Protein AF-A0A3N4NCF5-F1 (afdb_monomer)

Mean predicted aligned error: 10.93 Å

Nearest PDB structures (foldseek):
  7y5d-assembly1_3  TM=3.704E-01  e=8.325E+00  Mycolicibacterium smegmatis
  5y5z-assembly1_Y  TM=4.079E-01  e=6.470E+00  Thermus thermophilus HB8

Secondary structure (DSSP, 8-state):
-HHHHHHHHHHHHHHHHHHHHHHHHHHHHHHHHHHHHS-----HHHHHHHHHHHHHHHHHHHHHHHHHHHTT----

Sequence (76 aa):
MKLFICSLFLMVVSMLSGITIAELSYFILLIIKYLAYEEVDFRWSEVLRGLRIGCGGGGILGFGIVLFRLLGIKGF

Organism: NCBI:txid1869313

Solvent-accessible surface area (backbone atoms only — not comparable to full-atom values): 4306 Å² total; per-residue (Å²): 111,75,72,58,54,52,50,54,50,50,40,52,53,49,42,50,50,36,50,53,51,39,53,51,51,49,52,52,51,50,53,53,40,34,76,72,65,75,54,83,80,86,55,67,69,55,56,54,48,41,51,52,52,33,50,50,54,36,47,53,53,43,50,47,56,53,48,42,56,74,70,64,60,89,78,129

Radius of gyration: 17.14 Å; Cα contacts (8 Å, |Δi|>4): 30; chains: 1; bounding box: 43×18×44 Å

Foldseek 3Di:
DVVVVVLVVVLVVQLVVQLVVLVVVVVVVQVVCCVVPVDRDPDPVSSVVSNVVSCVVSVVVSVVVVVCVVVVPPDD

Structure (mmCIF, N/CA/C/O backbone):
data_AF-A0A3N4NCF5-F1
#
_entry.id   AF-A0A3N4NCF5-F1
#
loop_
_atom_site.group_PDB
_atom_site.id
_atom_site.type_symbol
_atom_site.label_atom_id
_atom_site.label_alt_id
_atom_site.label_comp_id
_atom_site.label_asym_id
_atom_site.label_entity_id
_atom_site.label_seq_id
_atom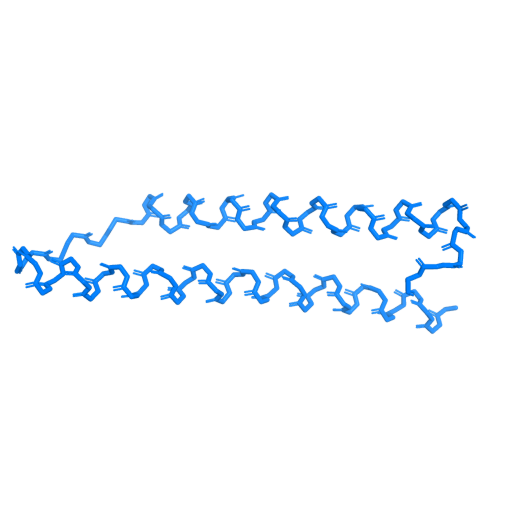_site.pdbx_PDB_ins_code
_atom_site.Cartn_x
_atom_site.Cartn_y
_atom_site.Cartn_z
_atom_site.occupancy
_atom_site.B_iso_or_equiv
_atom_site.auth_seq_id
_atom_site.auth_comp_id
_atom_site.auth_asym_id
_atom_site.auth_atom_id
_atom_site.pdbx_PDB_model_num
ATOM 1 N N . MET A 1 1 ? 14.233 -8.304 -21.292 1.00 55.41 1 MET A N 1
ATOM 2 C CA . MET A 1 1 ? 12.852 -8.726 -20.952 1.00 55.41 1 MET A CA 1
ATOM 3 C C . MET A 1 1 ? 12.690 -9.241 -19.516 1.00 55.41 1 MET A C 1
ATOM 5 O O . MET A 1 1 ? 11.841 -8.701 -18.822 1.00 55.41 1 MET A O 1
ATOM 9 N N . LYS A 1 2 ? 13.506 -10.190 -19.017 1.00 56.78 2 LYS A N 1
ATOM 10 C CA . LYS A 1 2 ? 13.368 -10.760 -17.650 1.00 56.78 2 LYS A CA 1
ATOM 11 C C . LYS A 1 2 ? 13.315 -9.722 -16.505 1.00 56.78 2 LYS A C 1
ATOM 13 O O . LYS A 1 2 ? 12.457 -9.808 -15.640 1.00 56.78 2 LYS A O 1
ATOM 18 N N . LEU A 1 3 ? 14.162 -8.688 -16.545 1.00 60.88 3 LEU A N 1
ATOM 19 C CA . LEU A 1 3 ? 14.187 -7.612 -15.536 1.00 60.88 3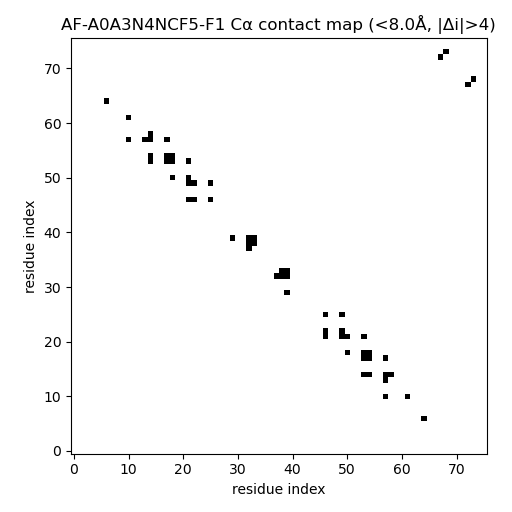 LEU A CA 1
ATOM 20 C C . LEU A 1 3 ? 12.928 -6.728 -15.523 1.00 60.88 3 LEU A C 1
ATOM 22 O O . LEU A 1 3 ? 12.553 -6.207 -14.471 1.00 60.88 3 LEU A O 1
ATOM 26 N N . PHE A 1 4 ? 12.272 -6.558 -16.674 1.00 64.50 4 PHE A N 1
ATOM 27 C CA . PHE A 1 4 ? 11.077 -5.719 -16.811 1.00 64.50 4 PHE A CA 1
ATOM 28 C C . PHE A 1 4 ? 9.864 -6.382 -16.147 1.00 64.50 4 PHE A C 1
ATOM 30 O O . PHE A 1 4 ? 9.149 -5.752 -15.375 1.00 64.50 4 PHE A O 1
ATOM 37 N N . ILE A 1 5 ? 9.727 -7.693 -16.352 1.00 73.12 5 ILE A N 1
ATOM 38 C CA . ILE A 1 5 ? 8.722 -8.532 -15.691 1.00 73.12 5 ILE A CA 1
ATOM 39 C C . ILE A 1 5 ? 8.922 -8.538 -14.169 1.00 73.12 5 ILE A C 1
ATOM 41 O O . ILE A 1 5 ? 7.948 -8.379 -13.441 1.00 73.12 5 ILE A O 1
ATOM 45 N N . CYS A 1 6 ? 10.167 -8.607 -13.679 1.00 72.31 6 CYS A N 1
ATOM 46 C CA . CYS A 1 6 ? 10.429 -8.516 -12.238 1.00 72.31 6 CYS A CA 1
ATOM 47 C C . CYS A 1 6 ? 9.971 -7.191 -11.604 1.00 72.31 6 CYS A C 1
ATOM 49 O O . CYS A 1 6 ? 9.467 -7.232 -10.486 1.00 72.31 6 CYS A O 1
ATOM 51 N N . SER A 1 7 ? 10.108 -6.023 -12.257 1.00 72.25 7 SER A N 1
ATOM 52 C CA . SER A 1 7 ? 9.594 -4.791 -11.619 1.00 72.25 7 SER A CA 1
ATOM 53 C C . SER A 1 7 ? 8.093 -4.660 -11.700 1.00 72.25 7 SER A C 1
ATOM 55 O O . SER A 1 7 ? 7.510 -4.125 -10.769 1.00 72.25 7 SER A O 1
ATOM 57 N N . LEU A 1 8 ? 7.464 -5.125 -12.781 1.00 74.38 8 LEU A N 1
ATOM 58 C CA . LEU A 1 8 ? 6.005 -5.170 -12.838 1.00 74.38 8 LEU A CA 1
ATOM 59 C C . LEU A 1 8 ? 5.467 -6.054 -11.712 1.00 74.38 8 LEU A C 1
ATOM 61 O O . LEU A 1 8 ? 4.548 -5.653 -11.006 1.00 74.38 8 LEU A O 1
ATOM 65 N N . PHE A 1 9 ? 6.106 -7.200 -11.480 1.00 75.44 9 PHE A N 1
ATOM 66 C CA . PHE A 1 9 ? 5.768 -8.075 -10.366 1.00 75.44 9 PHE A CA 1
ATOM 67 C C . PHE A 1 9 ? 5.957 -7.387 -9.007 1.00 75.44 9 PHE A C 1
ATOM 69 O O . PHE A 1 9 ? 5.032 -7.374 -8.201 1.00 75.44 9 PHE A O 1
ATOM 76 N N . LEU A 1 10 ? 7.104 -6.740 -8.768 1.00 75.94 10 LEU A N 1
ATOM 77 C CA . LEU A 1 10 ? 7.346 -5.984 -7.531 1.00 75.94 10 LEU A CA 1
ATOM 78 C C . LEU A 1 10 ? 6.340 -4.847 -7.322 1.00 75.94 10 LEU A C 1
ATOM 80 O O . LEU A 1 10 ? 5.900 -4.619 -6.199 1.00 75.94 10 LEU A O 1
ATOM 84 N N . MET A 1 11 ? 5.945 -4.159 -8.392 1.00 76.38 11 MET A N 1
ATOM 85 C CA . MET A 1 11 ? 4.961 -3.082 -8.331 1.00 76.38 11 MET A CA 1
ATOM 86 C C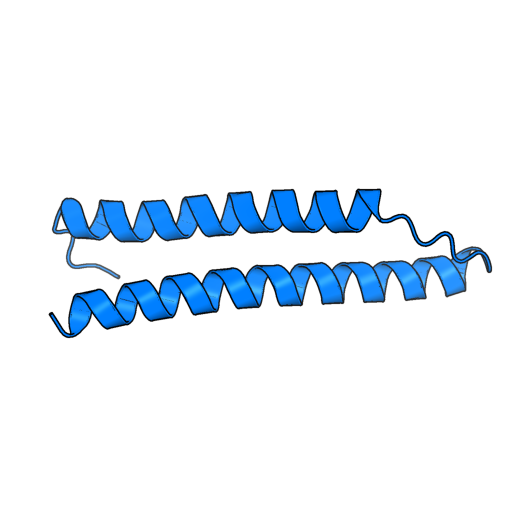 . MET A 1 11 ? 3.580 -3.617 -7.932 1.00 76.38 11 MET A C 1
ATOM 88 O O . MET A 1 11 ? 2.940 -3.056 -7.045 1.00 76.38 11 MET A O 1
ATOM 92 N N . VAL A 1 12 ? 3.153 -4.739 -8.518 1.00 79.19 12 VAL A N 1
ATOM 93 C CA . VAL A 1 12 ? 1.890 -5.401 -8.158 1.00 79.19 12 VAL A CA 1
ATOM 94 C C . VAL A 1 12 ? 1.928 -5.908 -6.715 1.00 79.19 12 VAL A C 1
ATOM 96 O O . VAL A 1 12 ? 0.984 -5.673 -5.965 1.00 79.19 12 VAL A O 1
ATOM 99 N N . VAL A 1 13 ? 3.027 -6.538 -6.290 1.00 80.75 13 VAL A N 1
ATOM 100 C CA . VAL A 1 13 ? 3.197 -7.016 -4.906 1.00 80.75 13 VAL A CA 1
ATOM 101 C C . VAL A 1 13 ? 3.183 -5.855 -3.910 1.00 80.75 13 VAL A C 1
ATOM 103 O O . VAL A 1 13 ? 2.551 -5.960 -2.862 1.00 80.75 13 VAL A O 1
ATOM 106 N N . SER A 1 14 ? 3.820 -4.730 -4.239 1.00 77.56 14 SER A N 1
ATOM 107 C CA . SER A 1 14 ? 3.820 -3.536 -3.390 1.00 77.56 14 SER A CA 1
ATOM 108 C C . SER A 1 14 ? 2.442 -2.878 -3.301 1.00 77.56 14 SER A C 1
ATOM 110 O O . SER A 1 14 ? 2.069 -2.403 -2.231 1.00 77.56 14 SER A O 1
ATOM 112 N N . MET A 1 15 ? 1.673 -2.853 -4.393 1.00 78.62 15 MET A N 1
ATOM 113 C CA . MET A 1 15 ? 0.289 -2.370 -4.365 1.00 78.62 15 MET A CA 1
ATOM 114 C C . MET A 1 15 ? -0.600 -3.281 -3.520 1.00 78.62 15 MET A C 1
ATOM 116 O O . MET A 1 15 ? -1.351 -2.787 -2.680 1.00 78.62 15 MET A O 1
ATOM 120 N N . LEU A 1 16 ? -0.480 -4.600 -3.700 1.00 80.50 16 LEU A N 1
ATOM 121 C CA . LEU A 1 16 ? -1.216 -5.578 -2.904 1.00 80.50 16 LEU A CA 1
ATOM 122 C C . LEU A 1 16 ? -0.884 -5.437 -1.419 1.00 80.50 16 LEU A C 1
ATOM 124 O O . LEU A 1 16 ? -1.807 -5.352 -0.620 1.00 80.50 16 LEU A O 1
ATOM 128 N N . SER A 1 17 ? 0.396 -5.328 -1.044 1.00 78.62 17 SER A N 1
ATOM 129 C CA . SER A 1 17 ? 0.763 -5.172 0.368 1.00 78.62 17 SER A CA 1
ATOM 130 C C . SER A 1 17 ? 0.197 -3.885 0.972 1.00 78.62 17 SER A C 1
ATOM 132 O O . SER A 1 17 ? -0.298 -3.915 2.096 1.00 78.62 17 SER A O 1
ATOM 134 N N . GLY A 1 18 ? 0.189 -2.782 0.216 1.00 78.12 18 GLY A N 1
ATOM 135 C CA . GLY A 1 18 ? -0.417 -1.523 0.647 1.00 78.12 18 GLY A CA 1
ATOM 136 C C . GLY A 1 18 ? -1.917 -1.653 0.922 1.00 78.12 18 GLY A C 1
ATOM 137 O O . GLY A 1 18 ? -2.394 -1.152 1.940 1.00 78.12 18 GLY A O 1
ATOM 138 N N . ILE A 1 19 ? -2.647 -2.370 0.062 1.00 80.81 19 ILE A N 1
ATOM 139 C CA . ILE A 1 19 ? -4.076 -2.653 0.260 1.00 80.81 19 ILE A CA 1
ATOM 140 C C . ILE A 1 19 ? -4.274 -3.528 1.503 1.00 80.81 19 ILE A C 1
ATOM 142 O O . ILE A 1 19 ? -5.083 -3.186 2.362 1.00 80.81 19 ILE A O 1
ATOM 146 N N . THR A 1 20 ? -3.499 -4.606 1.655 1.00 80.94 20 THR A N 1
ATOM 147 C CA . THR A 1 20 ? -3.625 -5.515 2.804 1.00 80.94 20 THR A CA 1
ATOM 148 C C . THR A 1 20 ? -3.334 -4.810 4.128 1.00 80.94 20 THR A C 1
ATOM 150 O O . THR A 1 20 ? -4.048 -5.025 5.104 1.00 80.94 20 THR A O 1
ATOM 153 N N . ILE A 1 21 ? -2.313 -3.946 4.173 1.00 82.88 21 ILE A N 1
ATOM 154 C CA . ILE A 1 21 ? -1.965 -3.165 5.370 1.00 82.88 21 ILE A CA 1
ATOM 155 C C . ILE A 1 21 ? -3.070 -2.154 5.700 1.00 82.88 21 ILE A C 1
ATOM 157 O O . ILE A 1 21 ? -3.389 -1.972 6.876 1.00 82.88 21 ILE A O 1
ATOM 161 N N . ALA A 1 22 ? -3.666 -1.508 4.693 1.00 79.69 22 ALA A N 1
ATOM 162 C CA . ALA A 1 22 ? -4.767 -0.569 4.899 1.00 79.69 22 ALA A CA 1
ATOM 163 C C . ALA A 1 22 ? -6.009 -1.266 5.476 1.00 79.69 22 ALA A C 1
ATOM 165 O O . ALA A 1 22 ? -6.562 -0.789 6.468 1.00 79.69 22 ALA A O 1
ATOM 166 N N . GLU A 1 23 ? -6.388 -2.420 4.921 1.00 77.94 23 GLU A N 1
ATOM 167 C CA . GLU A 1 23 ? -7.501 -3.233 5.424 1.00 77.94 23 GLU A CA 1
ATOM 168 C C . GLU A 1 23 ? -7.232 -3.740 6.852 1.00 77.94 23 GLU A C 1
ATOM 170 O O . GLU A 1 23 ? -8.081 -3.591 7.730 1.00 77.94 23 GLU A O 1
ATOM 175 N N . LEU A 1 24 ? -6.026 -4.255 7.132 1.00 81.94 24 LEU A N 1
ATOM 176 C CA . LEU A 1 24 ? -5.618 -4.673 8.483 1.00 81.94 24 LEU A CA 1
ATOM 177 C C . LEU A 1 24 ? -5.673 -3.519 9.488 1.00 81.94 24 LEU A C 1
ATOM 179 O O . LEU A 1 24 ? -6.172 -3.688 10.599 1.00 81.94 24 LEU A O 1
ATOM 183 N N . SER A 1 25 ? -5.184 -2.341 9.101 1.00 80.38 25 SER A N 1
ATOM 184 C CA . SER A 1 25 ? -5.207 -1.152 9.959 1.00 80.38 25 SER A CA 1
ATOM 185 C C . SER A 1 25 ? -6.639 -0.703 10.245 1.00 80.38 25 SER A C 1
ATOM 187 O O . SER A 1 25 ? -6.953 -0.350 11.382 1.00 80.38 25 SER A O 1
ATOM 189 N N . TYR A 1 26 ? -7.518 -0.753 9.240 1.00 79.75 26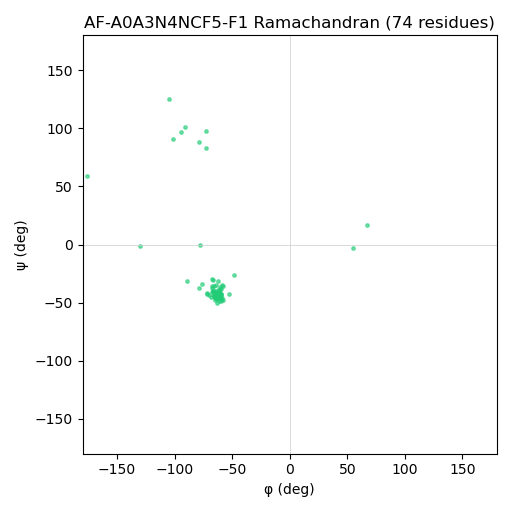 TYR A N 1
ATOM 190 C CA . TYR A 1 26 ? -8.937 -0.456 9.412 1.00 79.75 26 TYR A CA 1
ATOM 191 C C . TYR A 1 26 ? -9.603 -1.449 10.366 1.00 79.75 26 TYR A C 1
ATOM 193 O O . TYR A 1 26 ? -10.304 -1.039 11.287 1.00 79.75 26 TYR A O 1
ATOM 201 N N . PHE A 1 27 ? -9.318 -2.741 10.208 1.00 79.25 27 PHE A N 1
ATOM 202 C CA . PHE A 1 27 ? -9.855 -3.788 11.072 1.00 79.25 27 PHE A C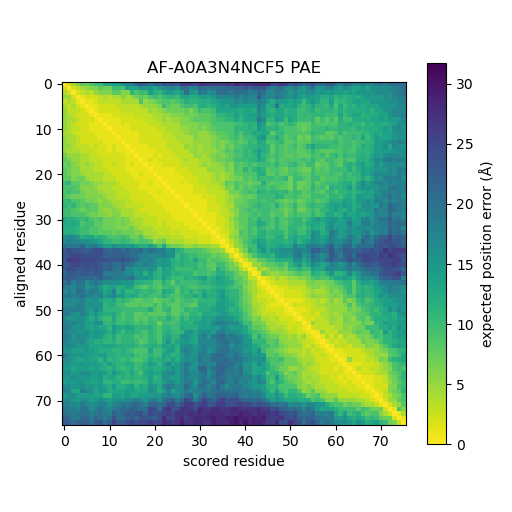A 1
ATOM 203 C C . PHE A 1 27 ? -9.415 -3.621 12.534 1.00 79.25 27 PHE A C 1
ATOM 205 O O . PHE A 1 27 ? -10.235 -3.710 13.447 1.00 79.25 27 PHE A O 1
ATOM 212 N N . ILE A 1 28 ? -8.138 -3.302 12.765 1.00 80.25 28 ILE A N 1
ATOM 213 C CA . ILE A 1 28 ? -7.611 -3.017 14.107 1.00 80.25 28 ILE A CA 1
ATOM 214 C C . ILE A 1 28 ? -8.302 -1.789 14.709 1.00 80.25 28 ILE A C 1
ATOM 216 O O . ILE A 1 28 ? -8.738 -1.835 15.859 1.00 80.25 28 ILE A O 1
ATOM 220 N N . LEU A 1 29 ? -8.444 -0.704 13.941 1.00 79.44 29 LEU A N 1
ATOM 221 C CA . LEU A 1 29 ? -9.151 0.496 14.396 1.00 79.44 29 LEU A CA 1
ATOM 222 C C . LEU A 1 29 ? -10.612 0.203 14.736 1.00 79.44 29 LEU A C 1
ATOM 224 O O . LEU A 1 29 ? -11.130 0.752 15.705 1.00 79.44 29 LEU A O 1
ATOM 228 N N . LEU A 1 30 ? -11.257 -0.681 13.981 1.00 76.88 30 LEU A N 1
ATOM 229 C CA . LEU A 1 30 ? -12.636 -1.084 14.213 1.00 76.88 30 LEU A CA 1
ATOM 230 C C . LEU A 1 30 ? -12.783 -1.878 15.517 1.00 76.88 30 LEU A C 1
ATOM 232 O O . LEU A 1 30 ? -13.697 -1.601 16.288 1.00 76.88 30 LEU A O 1
ATOM 236 N N . ILE A 1 31 ? -11.842 -2.780 15.817 1.00 79.06 31 ILE A N 1
ATOM 237 C CA . ILE A 1 31 ? -11.779 -3.484 17.109 1.00 79.06 31 ILE A CA 1
ATOM 238 C C . ILE A 1 31 ? -11.547 -2.502 18.261 1.00 79.06 31 ILE A C 1
ATOM 240 O O . ILE A 1 31 ? -12.233 -2.584 19.277 1.00 79.06 31 ILE A O 1
ATOM 244 N N . ILE A 1 32 ? -10.609 -1.562 18.115 1.00 79.50 32 ILE A N 1
ATOM 245 C CA . ILE A 1 32 ? -10.337 -0.550 19.148 1.00 79.50 32 ILE A CA 1
ATOM 246 C C . ILE A 1 32 ? -11.588 0.296 19.399 1.00 79.50 32 ILE A C 1
ATOM 248 O O . ILE A 1 32 ? -11.943 0.551 20.547 1.00 79.50 32 ILE A O 1
ATOM 252 N N . LYS A 1 33 ? -12.274 0.711 18.332 1.00 75.75 33 LYS A N 1
ATOM 253 C CA . LYS A 1 33 ? -13.482 1.533 18.415 1.00 75.75 33 LYS A CA 1
ATOM 254 C C . LYS A 1 33 ? -14.644 0.770 19.049 1.00 75.75 33 LYS A C 1
ATOM 256 O O . LYS A 1 33 ? -15.326 1.331 19.899 1.00 75.75 33 LYS A O 1
ATOM 261 N N . TYR A 1 34 ? -14.801 -0.509 18.710 1.00 73.25 34 TYR A N 1
ATOM 262 C CA . TYR A 1 34 ? -15.756 -1.405 19.358 1.00 73.25 34 TYR A CA 1
ATOM 263 C C . TYR A 1 34 ? -15.487 -1.528 20.862 1.00 73.25 34 TYR A C 1
ATOM 265 O O . TYR A 1 34 ? -16.402 -1.380 21.664 1.00 73.25 34 TYR A O 1
ATOM 273 N N . LEU A 1 35 ? -14.224 -1.725 21.249 1.00 75.69 35 LEU A N 1
ATOM 274 C CA . LEU A 1 35 ? -13.834 -1.843 22.654 1.00 75.69 35 LEU A CA 1
ATOM 275 C C . LEU A 1 35 ? -14.011 -0.527 23.434 1.00 75.69 35 LEU A C 1
ATOM 277 O O . LEU A 1 35 ? -14.239 -0.556 24.638 1.00 75.69 35 LEU A O 1
ATOM 281 N N . ALA A 1 36 ? -13.877 0.618 22.760 1.00 77.31 36 ALA A N 1
ATOM 282 C CA . ALA A 1 36 ? -13.926 1.939 23.383 1.00 77.31 36 ALA A CA 1
ATOM 283 C C . ALA A 1 36 ? -15.337 2.545 23.477 1.00 77.31 36 ALA A C 1
ATOM 285 O O . ALA A 1 36 ? -15.588 3.313 24.402 1.00 77.31 36 ALA A O 1
ATOM 286 N N . TYR A 1 37 ? -16.230 2.248 22.527 1.00 75.06 37 TYR A N 1
ATOM 287 C CA . TYR A 1 37 ? -17.529 2.926 22.407 1.00 75.06 37 TYR A CA 1
ATOM 288 C C . TYR A 1 37 ? -18.738 1.982 22.291 1.00 75.06 37 TYR A C 1
ATOM 290 O O . TYR A 1 37 ? -19.849 2.485 22.179 1.00 75.06 37 TYR A O 1
ATOM 298 N N . GLU A 1 38 ? -18.551 0.653 22.277 1.00 64.81 38 GLU A N 1
ATOM 299 C CA . GLU A 1 38 ? -19.591 -0.384 22.060 1.00 64.81 38 GLU A CA 1
ATOM 300 C C . GLU A 1 38 ? -20.426 -0.249 20.761 1.00 64.81 38 GLU A C 1
ATOM 302 O O . GLU A 1 38 ? -21.207 -1.138 20.429 1.00 64.81 38 GLU A O 1
ATOM 307 N N . GLU A 1 39 ? -20.217 0.800 19.960 1.00 57.75 39 GLU A N 1
ATOM 308 C CA . GLU A 1 39 ? -20.885 1.029 18.678 1.00 57.75 39 GLU A CA 1
ATOM 309 C C . GLU A 1 39 ? -19.962 0.730 17.487 1.00 57.75 39 GLU A C 1
ATOM 311 O O . GLU A 1 39 ? -18.872 1.295 17.335 1.00 57.75 39 GLU A O 1
ATOM 316 N N . VAL A 1 40 ? -20.428 -0.146 16.590 1.00 55.53 40 VAL A N 1
ATOM 317 C CA . VAL A 1 40 ? -19.747 -0.472 15.330 1.00 55.53 40 VAL A CA 1
ATOM 318 C C . VAL A 1 40 ? -20.418 0.266 14.179 1.00 55.53 40 VAL A C 1
ATOM 320 O O . VAL A 1 40 ? -21.336 -0.246 13.545 1.00 55.53 40 VAL A O 1
ATOM 323 N N . ASP A 1 41 ? -19.929 1.465 13.873 1.00 59.41 41 ASP A N 1
ATOM 324 C CA . ASP A 1 41 ? -20.354 2.192 12.676 1.00 59.41 41 ASP A CA 1
ATOM 325 C C . ASP A 1 41 ? -19.383 1.903 11.519 1.00 59.41 41 ASP A C 1
ATOM 327 O O . ASP A 1 41 ? -18.280 2.462 11.435 1.00 59.41 41 ASP A O 1
ATOM 331 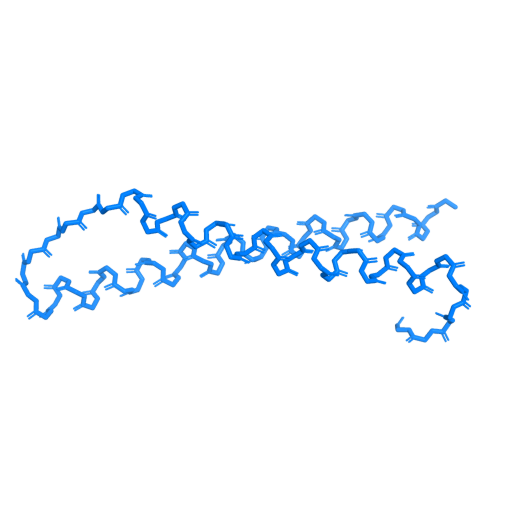N N . PHE A 1 42 ? -19.763 0.948 10.666 1.00 57.56 42 PHE A N 1
ATOM 332 C CA . PHE A 1 42 ? -18.960 0.479 9.535 1.00 57.56 42 PHE A CA 1
ATOM 333 C C . PHE A 1 42 ? -19.066 1.471 8.368 1.00 57.56 42 PHE A C 1
ATOM 335 O O . PHE A 1 42 ? -19.921 1.363 7.484 1.00 57.56 42 PHE A O 1
ATOM 342 N N . ARG A 1 43 ? -18.192 2.481 8.357 1.00 64.31 43 ARG A N 1
ATOM 343 C CA . ARG A 1 43 ? -18.203 3.532 7.333 1.00 64.31 43 ARG A CA 1
ATOM 344 C C . ARG A 1 43 ? -17.306 3.182 6.149 1.00 64.31 43 ARG A C 1
ATOM 346 O O . ARG A 1 43 ? -16.108 3.455 6.152 1.00 64.31 43 ARG A O 1
ATOM 353 N N . TRP A 1 44 ? -17.928 2.726 5.062 1.00 58.19 44 TRP A N 1
ATOM 354 C CA . TRP A 1 44 ? -17.299 2.524 3.744 1.00 58.19 44 TRP A CA 1
ATOM 355 C C . TRP A 1 44 ? -16.471 3.723 3.242 1.00 58.19 44 TRP A C 1
ATOM 357 O O . TRP A 1 44 ? -15.509 3.553 2.493 1.00 58.19 44 TRP A O 1
ATOM 367 N N . SER A 1 45 ? -16.794 4.944 3.685 1.00 65.12 45 SER A N 1
ATOM 368 C CA . SER A 1 45 ? -16.029 6.155 3.366 1.00 65.12 45 SER A CA 1
ATOM 369 C C . SER A 1 45 ? -14.587 6.131 3.887 1.00 65.12 45 SER A C 1
ATOM 371 O O . SER A 1 45 ? -13.710 6.728 3.265 1.00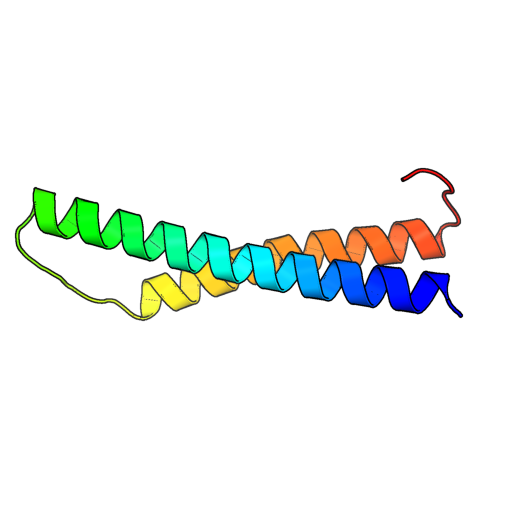 65.12 45 SER A O 1
ATOM 373 N N . GLU A 1 46 ? -14.320 5.466 5.013 1.00 65.50 46 GLU A N 1
ATOM 374 C CA . GLU A 1 46 ? -12.964 5.357 5.569 1.00 65.50 46 GLU A CA 1
ATOM 375 C C . GLU A 1 46 ? -12.126 4.311 4.837 1.00 65.50 46 GLU A C 1
ATOM 377 O O . GLU A 1 46 ? -10.958 4.577 4.558 1.00 65.50 46 GLU A O 1
ATOM 382 N N . VAL A 1 47 ? -12.737 3.196 4.425 1.00 65.50 47 VAL A N 1
ATOM 383 C CA . VAL A 1 47 ? -12.106 2.178 3.566 1.00 65.50 47 VAL A CA 1
ATOM 384 C C . VAL A 1 4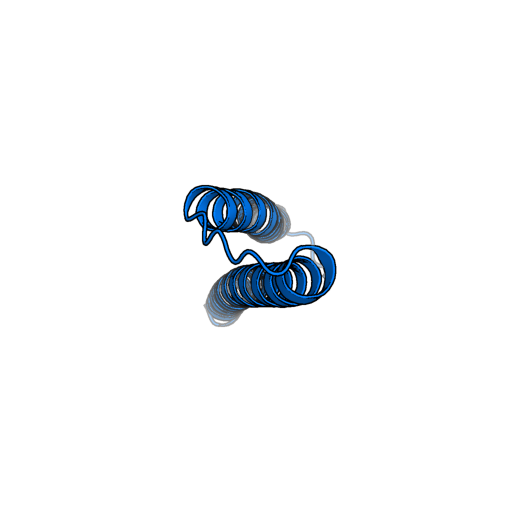7 ? -11.681 2.794 2.232 1.00 65.50 47 VAL A C 1
ATOM 386 O O . VAL A 1 47 ? -10.520 2.708 1.838 1.00 65.50 47 VAL A O 1
ATOM 389 N N . LEU A 1 48 ? -12.582 3.534 1.578 1.00 66.69 48 LEU A N 1
ATOM 390 C CA . LEU A 1 48 ? -12.273 4.287 0.355 1.00 66.69 48 LEU A CA 1
ATOM 391 C C . LEU A 1 48 ? -11.158 5.322 0.566 1.00 66.69 48 LEU A C 1
ATOM 393 O O . LEU A 1 48 ? -10.344 5.548 -0.332 1.00 66.69 48 LEU A O 1
ATOM 397 N N . ARG A 1 49 ? -11.087 5.942 1.751 1.00 68.25 49 ARG A N 1
ATOM 398 C CA . ARG A 1 49 ? -10.017 6.889 2.093 1.00 68.25 49 ARG A CA 1
ATOM 399 C C . ARG A 1 49 ? -8.673 6.178 2.270 1.00 68.25 49 ARG A C 1
ATOM 401 O O . ARG A 1 49 ? -7.677 6.663 1.736 1.00 68.25 49 ARG A O 1
ATOM 408 N N . GLY A 1 50 ? -8.651 5.038 2.958 1.00 66.31 50 GLY A N 1
ATOM 409 C CA . GLY A 1 50 ? -7.467 4.188 3.114 1.00 66.31 50 GLY A CA 1
ATOM 410 C C . GLY A 1 50 ? -6.958 3.671 1.770 1.00 66.31 50 GLY A C 1
ATOM 411 O O . GLY A 1 50 ? -5.779 3.836 1.457 1.00 66.31 50 GLY A O 1
ATOM 412 N N . LEU A 1 51 ? -7.862 3.173 0.922 1.00 67.38 51 LEU A N 1
ATOM 413 C CA . LEU A 1 51 ? -7.554 2.729 -0.436 1.00 67.38 51 LEU A CA 1
ATOM 414 C C . LEU A 1 51 ? -6.975 3.868 -1.288 1.00 67.38 51 LEU A C 1
ATOM 416 O O . LEU A 1 51 ? -5.991 3.671 -1.997 1.00 67.38 51 LEU A O 1
ATOM 420 N N . ARG A 1 52 ? -7.529 5.084 -1.194 1.00 69.06 52 ARG A N 1
ATOM 421 C CA . ARG A 1 52 ? -7.032 6.257 -1.934 1.00 69.06 52 ARG A CA 1
ATOM 422 C C . ARG A 1 52 ? -5.630 6.675 -1.486 1.00 69.06 52 ARG A C 1
ATOM 424 O O . ARG A 1 52 ? -4.797 6.992 -2.333 1.00 69.06 52 ARG A O 1
ATOM 431 N N . ILE A 1 53 ? -5.360 6.657 -0.180 1.00 71.00 53 ILE A N 1
ATOM 432 C CA . ILE A 1 53 ? -4.035 6.977 0.374 1.00 71.00 53 ILE A CA 1
ATOM 433 C C . ILE A 1 53 ? -3.019 5.890 -0.008 1.00 71.00 53 ILE A C 1
ATOM 435 O O . ILE A 1 53 ? -1.932 6.213 -0.489 1.00 71.00 53 ILE A O 1
ATOM 439 N N . GLY A 1 54 ? -3.390 4.613 0.125 1.00 65.19 54 GLY A N 1
ATOM 440 C CA . GLY A 1 54 ? -2.550 3.474 -0.254 1.00 65.19 54 GLY A CA 1
ATOM 441 C C . GLY A 1 54 ? -2.241 3.441 -1.752 1.00 65.19 54 GLY A C 1
ATOM 442 O O . GLY A 1 54 ? -1.090 3.251 -2.145 1.00 65.19 54 GLY A O 1
ATOM 443 N N . CYS A 1 55 ? -3.234 3.721 -2.599 1.00 66.56 55 CYS A N 1
ATOM 444 C CA . CYS A 1 55 ? -3.051 3.806 -4.046 1.00 66.56 55 CYS A CA 1
ATOM 445 C C . CYS A 1 55 ? -2.173 5.006 -4.444 1.00 66.56 55 CYS A C 1
ATOM 447 O O . CYS A 1 55 ? -1.362 4.889 -5.361 1.00 66.56 55 CYS A O 1
ATOM 449 N N . GLY A 1 56 ? -2.280 6.136 -3.735 1.00 72.50 56 GLY A N 1
ATOM 450 C CA . GLY A 1 56 ? -1.392 7.287 -3.915 1.00 72.50 56 GLY A CA 1
ATOM 451 C C . GLY A 1 56 ? 0.066 6.960 -3.578 1.00 72.50 56 GLY A C 1
ATOM 452 O O . GLY A 1 56 ? 0.954 7.187 -4.398 1.00 72.50 56 GLY A O 1
ATOM 453 N N . GLY A 1 57 ? 0.315 6.363 -2.408 1.00 69.38 57 GLY A N 1
ATOM 454 C CA . GLY A 1 57 ? 1.662 5.971 -1.975 1.00 69.38 57 GLY A CA 1
ATOM 455 C C . GLY A 1 57 ? 2.295 4.896 -2.866 1.00 69.38 57 GLY A C 1
ATOM 456 O O . GLY A 1 57 ? 3.434 5.048 -3.310 1.00 69.38 57 GLY A O 1
ATOM 457 N N . GLY A 1 58 ? 1.538 3.845 -3.199 1.00 66.56 58 GLY A N 1
ATOM 458 C CA . GLY A 1 58 ? 1.986 2.784 -4.106 1.00 66.56 58 GLY A CA 1
ATOM 459 C C . GLY A 1 58 ? 2.215 3.278 -5.538 1.00 66.56 58 GLY A C 1
ATOM 460 O O . GLY A 1 58 ? 3.172 2.861 -6.188 1.00 66.56 58 GLY A O 1
ATOM 461 N N . GLY A 1 59 ? 1.391 4.217 -6.013 1.00 68.75 59 GLY A N 1
ATOM 462 C CA . GLY A 1 59 ? 1.559 4.864 -7.313 1.00 68.75 59 GLY A CA 1
ATOM 463 C C . GLY A 1 59 ? 2.848 5.680 -7.398 1.00 68.75 59 GLY A C 1
ATOM 464 O O . GLY A 1 59 ? 3.593 5.529 -8.361 1.00 68.75 59 GLY A O 1
ATOM 465 N N . ILE A 1 60 ? 3.157 6.485 -6.377 1.00 77.38 60 ILE A N 1
ATOM 466 C CA . ILE A 1 60 ? 4.388 7.294 -6.329 1.00 77.38 60 ILE A CA 1
ATOM 467 C C . ILE A 1 60 ? 5.634 6.399 -6.295 1.00 77.38 60 ILE A C 1
ATOM 469 O O . ILE A 1 60 ? 6.581 6.642 -7.042 1.00 77.38 60 ILE A O 1
ATOM 473 N N . LEU A 1 61 ? 5.625 5.338 -5.482 1.00 67.75 61 LEU A N 1
ATOM 474 C CA . LEU A 1 61 ? 6.733 4.379 -5.413 1.00 67.75 61 LEU A CA 1
ATOM 475 C C . LEU A 1 61 ? 6.918 3.620 -6.734 1.00 67.75 61 LEU A C 1
ATOM 477 O O . LEU A 1 61 ? 8.038 3.527 -7.238 1.00 67.75 61 LEU A O 1
ATOM 481 N N . GLY A 1 62 ? 5.827 3.134 -7.333 1.00 68.25 62 GLY A N 1
ATOM 482 C CA . GLY A 1 62 ? 5.860 2.473 -8.638 1.00 68.25 62 GLY A CA 1
ATOM 483 C C . GLY A 1 62 ? 6.380 3.395 -9.743 1.00 68.25 62 GLY A C 1
ATOM 484 O O . GLY A 1 62 ? 7.240 2.997 -10.531 1.00 68.25 62 GLY A O 1
ATOM 485 N N . PHE A 1 63 ? 5.931 4.651 -9.757 1.00 72.06 63 PHE A N 1
ATOM 486 C CA . PHE A 1 63 ? 6.390 5.660 -10.711 1.00 72.06 63 PHE A CA 1
ATOM 487 C C . PHE A 1 63 ? 7.871 5.998 -10.511 1.00 72.06 63 PHE A C 1
ATOM 489 O O . PHE A 1 63 ? 8.616 6.079 -11.487 1.00 72.06 63 PHE A O 1
ATOM 496 N N . GLY A 1 64 ? 8.322 6.100 -9.257 1.00 71.81 64 GLY A N 1
ATOM 497 C CA . GLY A 1 64 ? 9.728 6.274 -8.901 1.00 71.81 64 GLY A CA 1
ATOM 498 C C . GLY A 1 64 ? 10.607 5.146 -9.442 1.00 71.81 64 GLY A C 1
ATOM 499 O O . GLY A 1 64 ? 11.605 5.418 -10.103 1.00 71.81 64 GLY A O 1
ATOM 500 N N . ILE A 1 65 ? 10.206 3.884 -9.263 1.00 71.88 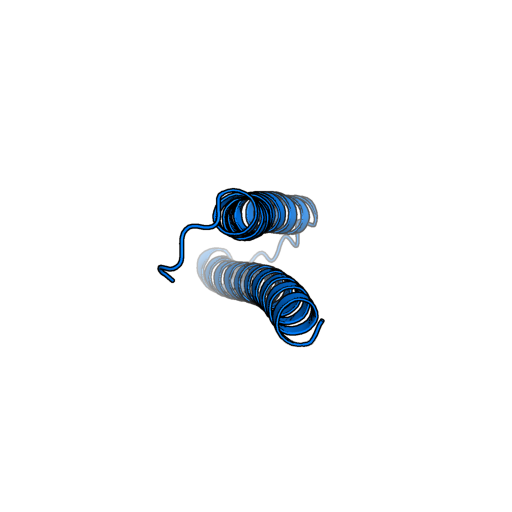65 ILE A N 1
ATOM 501 C CA . ILE A 1 65 ? 10.949 2.717 -9.776 1.00 71.88 65 ILE A CA 1
ATOM 502 C C . ILE A 1 65 ? 11.051 2.744 -11.310 1.00 71.88 65 ILE A C 1
ATOM 504 O O . ILE A 1 65 ? 12.107 2.435 -11.873 1.00 71.88 65 ILE A O 1
ATOM 508 N N . VAL A 1 66 ? 9.972 3.126 -12.000 1.00 70.19 66 VAL A N 1
ATOM 509 C CA . VAL A 1 66 ? 9.965 3.255 -13.466 1.00 70.19 66 VAL A CA 1
ATOM 510 C C . VAL A 1 66 ? 10.890 4.390 -13.924 1.00 70.19 66 VAL A C 1
ATOM 512 O O . VAL A 1 66 ? 11.676 4.189 -14.853 1.00 70.19 66 VAL A O 1
ATOM 515 N N . LEU A 1 67 ? 10.864 5.545 -13.253 1.00 73.31 67 LEU A N 1
ATOM 516 C CA . LEU A 1 67 ? 11.734 6.690 -13.550 1.00 73.31 67 LEU A CA 1
ATOM 517 C C . LEU A 1 67 ? 13.215 6.390 -13.302 1.00 73.31 67 LEU A C 1
ATOM 519 O O . LEU A 1 67 ? 14.044 6.672 -14.167 1.00 73.31 67 LEU A O 1
ATOM 523 N N . PHE A 1 68 ? 13.549 5.763 -12.171 1.00 68.81 68 PHE A N 1
ATOM 524 C CA . PHE A 1 68 ? 14.918 5.337 -11.854 1.00 68.81 68 PHE A CA 1
ATOM 525 C C . PHE A 1 68 ? 15.476 4.381 -12.916 1.00 68.81 68 PHE A C 1
ATOM 527 O O . PHE A 1 68 ? 16.652 4.466 -13.277 1.00 68.81 68 PHE A O 1
ATOM 534 N N . ARG A 1 69 ? 14.623 3.513 -13.479 1.00 65.25 69 ARG A N 1
ATOM 535 C CA . ARG A 1 69 ? 14.998 2.633 -14.595 1.00 65.25 69 ARG A CA 1
ATOM 536 C C . ARG A 1 69 ? 15.170 3.360 -15.921 1.00 65.25 69 ARG A C 1
ATOM 538 O O . ARG A 1 69 ? 16.118 3.040 -16.633 1.00 65.25 69 ARG A O 1
ATOM 545 N N . LEU A 1 70 ? 14.289 4.303 -16.263 1.00 65.75 70 LEU A N 1
ATOM 546 C CA . LEU A 1 70 ? 14.409 5.099 -17.495 1.00 65.75 70 LEU A CA 1
ATOM 547 C C . LEU A 1 70 ? 15.669 5.969 -17.492 1.00 65.75 70 LEU A C 1
ATOM 549 O O . LEU A 1 70 ? 16.312 6.118 -18.526 1.00 65.75 70 LEU A O 1
ATOM 553 N N . LEU A 1 71 ? 16.057 6.480 -16.323 1.00 74.75 71 LEU A N 1
ATOM 554 C CA . LEU A 1 71 ? 17.281 7.258 -16.136 1.00 74.75 71 LEU A CA 1
ATOM 555 C C . LEU A 1 71 ? 18.552 6.391 -16.059 1.00 74.75 71 LEU A C 1
ATOM 557 O O . LEU A 1 71 ? 19.648 6.929 -15.928 1.00 74.75 71 LEU A O 1
ATOM 561 N N . GLY A 1 72 ? 18.438 5.059 -16.154 1.00 57.09 72 GLY A N 1
ATOM 562 C CA . GLY A 1 72 ? 19.591 4.155 -16.200 1.00 57.09 72 GLY A CA 1
ATOM 563 C C . GLY A 1 72 ? 20.414 4.105 -14.908 1.00 57.09 72 GLY A C 1
ATOM 564 O O . GLY A 1 72 ? 21.547 3.617 -14.928 1.00 57.09 72 GLY A O 1
ATOM 565 N N . ILE A 1 73 ? 19.865 4.582 -13.787 1.00 59.78 73 ILE A N 1
ATOM 566 C CA . ILE A 1 73 ? 20.542 4.586 -12.489 1.00 59.78 73 ILE A CA 1
ATOM 567 C C . ILE A 1 73 ? 20.576 3.141 -11.970 1.00 59.78 73 ILE A C 1
ATOM 569 O O . ILE A 1 73 ? 19.603 2.615 -11.429 1.00 59.78 73 ILE A O 1
ATOM 573 N N . LYS A 1 74 ? 21.711 2.467 -12.186 1.00 46.44 74 LYS A N 1
ATOM 574 C CA . LYS A 1 74 ? 22.031 1.145 -11.627 1.00 46.44 74 LYS A CA 1
ATOM 575 C C . LYS A 1 74 ? 22.327 1.294 -10.133 1.00 46.44 74 LYS A C 1
ATOM 577 O O . LYS A 1 74 ? 23.484 1.424 -9.749 1.00 46.44 74 LYS A O 1
ATOM 582 N N . GLY A 1 75 ? 21.295 1.322 -9.302 1.00 46.97 75 GLY A N 1
ATOM 583 C CA . GLY A 1 75 ? 21.483 1.502 -7.865 1.00 46.97 75 GLY A CA 1
ATOM 584 C C . GLY A 1 75 ? 20.190 1.421 -7.074 1.00 46.97 75 GLY A C 1
ATOM 585 O O . GLY A 1 75 ? 19.827 2.387 -6.414 1.00 46.97 75 GLY A O 1
ATOM 586 N N . PHE A 1 76 ? 19.497 0.289 -7.175 1.00 43.91 76 PHE A N 1
ATOM 587 C CA . PHE A 1 76 ? 18.651 -0.223 -6.101 1.00 43.91 76 PHE A CA 1
ATOM 588 C C . PHE A 1 76 ? 18.655 -1.749 -6.156 1.00 43.91 76 PHE A C 1
ATOM 590 O O . PHE A 1 76 ? 18.540 -2.284 -7.286 1.00 43.91 76 PHE A O 1
#

pLDDT: mean 70.25, std 8.85, range [43.91, 82.88]